Protein AF-A0ABD5ZKB1-F1 (afdb_monomer_lite)

Radius of gyration: 16.46 Å; chains: 1; bounding box: 39×36×44 Å

Sequence (181 aa):
MYKHVALLVRKPELSHDEFVEYWQEKHTPIARRIEGVVRYQTVVPADPEAAEFDGVAELYFDDLDALHDALGSEESRDYDPAKGYAKKARKDVDNFLDIERRPRFIGEEIVEKDETGGDTTGLYKHSAFLVRKDGMSHDDFLDHWANTHVPLAREIPGVVRYARVVPTDPDHSEFDGIAEL

Foldseek 3Di:
DKKKKKFFAWDPPDDLVRLCCCCVVPQQVLLCFQFQFPDWDKDADPDCVPDPGRIMIMTDGPDDVSCCQLQNALVCNLDCRPDGSSNVNSVSCVVIGDPVPMDMAMFDKDWLAAQPPPDCPPPDKDKDFAADDPPDDLVNVVCCCVPPVSVVVNPPPPPRTWMKTAGPDCVSHPGRIMIMD

Organism: NCBI:txid1748331

Secondary structure (DSSP, 8-state):
-EEEEEEE-B-TTS-HHHHHHHIIIIIHHHHTTSTT--EEEEE--SSTTT-SSSEEEEEEESSHHHHHHHH--TT-TT----SHHHHHHHHHHTTTB-TTS--EEEEEEEEEEESSTT--TT----EEEE-PPTT--HHHHHHHIIIIIHHHHHTSTT--EEEEEEESSTTT-SSSEEEE-

InterPro domains:
  IPR009799 EthD domain [PF07110] (11-98)
  IPR009799 EthD domain [PF07110] (133-180)
  IPR009799 EthD domain [TIGR02118] (3-78)
  IPR011008 Dimeric alpha-beta barrel [SSF54909] (1-110)
  IPR011008 Dimeric alpha-beta barrel [SSF54909] (123-181)

Structure (mmCIF, N/CA/C/O backbone):
data_AF-A0ABD5ZKB1-F1
#
_entry.id   AF-A0ABD5ZKB1-F1
#
loop_
_atom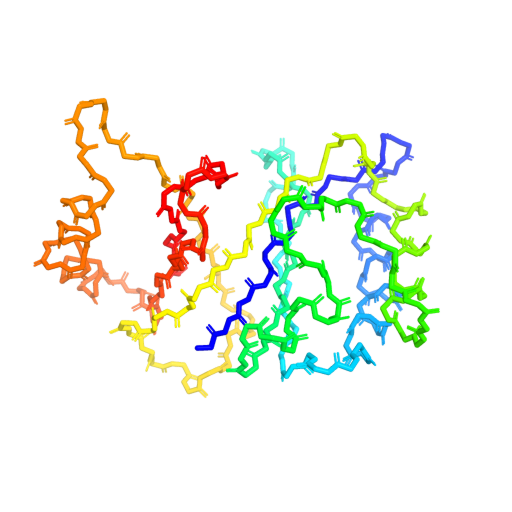_site.group_PDB
_atom_site.id
_atom_site.type_symbol
_atom_site.label_atom_id
_atom_site.label_alt_id
_atom_site.label_comp_id
_atom_site.label_asym_id
_atom_site.label_entity_id
_atom_site.label_seq_id
_atom_site.pdbx_PDB_ins_code
_atom_site.Cartn_x
_atom_site.Cartn_y
_atom_site.Cartn_z
_atom_site.occupancy
_atom_site.B_iso_or_equiv
_atom_site.auth_seq_id
_atom_site.auth_comp_id
_atom_site.auth_asym_id
_atom_site.auth_atom_id
_atom_site.pdbx_PDB_model_num
ATOM 1 N N . MET A 1 1 ? -9.037 -9.973 2.402 1.00 92.69 1 MET A N 1
ATOM 2 C CA . MET A 1 1 ? -8.190 -9.910 1.185 1.00 92.69 1 MET A CA 1
ATOM 3 C C . MET A 1 1 ? -6.793 -9.584 1.658 1.00 92.69 1 MET A C 1
ATOM 5 O O . MET A 1 1 ? -6.671 -8.788 2.581 1.00 92.69 1 MET A O 1
ATOM 9 N N . TYR A 1 2 ? -5.765 -10.189 1.084 1.00 97.25 2 TYR A N 1
ATOM 10 C CA . TYR A 1 2 ? -4.387 -9.936 1.495 1.00 97.25 2 TYR A CA 1
ATOM 11 C C . TYR A 1 2 ? -3.763 -8.904 0.579 1.00 97.25 2 TYR A C 1
ATOM 13 O O . TYR A 1 2 ? -4.127 -8.809 -0.596 1.00 97.25 2 TYR A O 1
ATOM 21 N N . LYS A 1 3 ? -2.828 -8.117 1.098 1.00 96.12 3 LYS A N 1
ATOM 22 C CA . LYS A 1 3 ? -2.091 -7.184 0.264 1.00 96.12 3 LYS A CA 1
ATOM 23 C C . LYS A 1 3 ? -0.635 -7.070 0.646 1.00 96.12 3 LYS A C 1
ATOM 25 O O . LYS A 1 3 ? -0.274 -7.199 1.809 1.00 96.12 3 LYS A O 1
ATOM 30 N N . HIS A 1 4 ? 0.163 -6.777 -0.368 1.00 95.25 4 HIS A N 1
ATOM 31 C CA . HIS A 1 4 ? 1.542 -6.348 -0.254 1.00 95.25 4 HIS A CA 1
ATOM 32 C C . HIS A 1 4 ? 1.591 -4.832 -0.464 1.00 95.25 4 HIS A C 1
ATOM 34 O O . HIS A 1 4 ? 1.309 -4.343 -1.561 1.00 95.25 4 HIS A O 1
ATOM 40 N N . VAL A 1 5 ? 1.974 -4.097 0.573 1.00 96.56 5 VAL A N 1
ATOM 41 C CA . VAL A 1 5 ? 2.221 -2.654 0.560 1.00 96.56 5 VAL A CA 1
ATOM 42 C C . VAL A 1 5 ? 3.718 -2.433 0.370 1.00 96.56 5 VAL A C 1
ATOM 44 O O . VAL A 1 5 ? 4.511 -2.841 1.210 1.00 96.56 5 VAL A O 1
ATOM 47 N N . ALA A 1 6 ? 4.123 -1.821 -0.738 1.00 94.69 6 ALA A N 1
ATOM 48 C CA . ALA A 1 6 ? 5.505 -1.437 -1.007 1.00 94.69 6 ALA A CA 1
ATOM 49 C C . ALA A 1 6 ? 5.668 0.073 -0.814 1.00 94.69 6 ALA A C 1
ATOM 51 O O . ALA A 1 6 ? 4.983 0.852 -1.485 1.00 94.69 6 ALA A O 1
ATOM 52 N N . LEU A 1 7 ? 6.586 0.476 0.066 1.00 95.06 7 LEU A N 1
ATOM 53 C CA . LEU A 1 7 ? 6.960 1.876 0.264 1.00 95.06 7 LEU A CA 1
ATOM 54 C C . LEU A 1 7 ? 8.145 2.175 -0.646 1.00 95.06 7 LEU A C 1
ATOM 56 O O . LEU A 1 7 ? 9.225 1.600 -0.509 1.00 95.06 7 LEU A O 1
ATOM 60 N N . LEU A 1 8 ? 7.901 3.004 -1.653 1.00 96.56 8 LEU A N 1
ATOM 61 C CA . LEU A 1 8 ? 8.829 3.203 -2.753 1.00 96.56 8 LEU A CA 1
ATOM 62 C C . LEU A 1 8 ? 9.771 4.352 -2.424 1.00 96.56 8 LEU A C 1
ATOM 64 O O . LEU A 1 8 ? 9.321 5.460 -2.147 1.00 96.56 8 LEU A O 1
ATOM 68 N N . VAL A 1 9 ? 11.070 4.089 -2.510 1.00 96.88 9 VAL A N 1
ATOM 69 C CA . VAL A 1 9 ? 12.106 5.122 -2.514 1.00 96.88 9 VAL A CA 1
ATOM 70 C C . VAL A 1 9 ? 12.747 5.120 -3.891 1.00 96.88 9 VAL A C 1
ATOM 72 O O . VAL A 1 9 ? 13.206 4.080 -4.374 1.00 96.88 9 VAL A O 1
ATOM 75 N N . ARG A 1 10 ? 12.742 6.275 -4.549 1.00 97.00 10 ARG A N 1
ATOM 76 C CA . ARG A 1 10 ? 13.347 6.468 -5.862 1.00 97.00 10 ARG A CA 1
ATOM 77 C C . ARG A 1 10 ? 14.862 6.397 -5.753 1.00 97.00 10 ARG A C 1
ATOM 79 O O . ARG A 1 10 ? 15.460 6.739 -4.733 1.00 97.00 10 ARG A O 1
ATOM 86 N N . LYS A 1 11 ? 15.501 5.996 -6.843 1.00 96.56 11 LYS A N 1
ATOM 87 C CA . LYS A 1 11 ? 16.953 6.109 -6.965 1.00 96.56 11 LYS A CA 1
ATOM 88 C C . LYS A 1 11 ? 17.429 7.562 -6.823 1.00 96.56 11 LYS A C 1
ATOM 90 O O . LYS A 1 11 ? 16.760 8.458 -7.340 1.00 96.56 11 LYS A O 1
ATOM 95 N N . PRO A 1 12 ? 18.596 7.808 -6.198 1.00 95.12 12 PRO A N 1
ATOM 96 C CA . PRO A 1 12 ? 19.090 9.162 -5.942 1.00 95.12 12 PRO A CA 1
ATOM 97 C C . PRO A 1 12 ? 19.373 9.965 -7.219 1.00 95.12 12 PRO A C 1
ATOM 99 O O . PRO A 1 12 ? 19.360 11.192 -7.179 1.00 95.12 12 PRO A O 1
ATOM 102 N N . GLU A 1 13 ? 19.632 9.298 -8.347 1.00 96.31 13 GLU A N 1
ATOM 103 C CA . GLU A 1 13 ? 19.832 9.944 -9.647 1.00 96.31 13 GLU A CA 1
ATOM 104 C C . GLU A 1 13 ? 18.537 10.372 -10.358 1.00 96.31 13 GLU A C 1
ATOM 106 O O . GLU A 1 13 ? 18.628 11.080 -11.359 1.00 96.31 13 GLU A O 1
ATOM 111 N N . LEU A 1 14 ? 17.359 9.960 -9.876 1.00 97.50 14 LEU A N 1
ATOM 112 C CA . LEU A 1 14 ? 16.070 10.316 -10.471 1.00 97.50 14 LEU A CA 1
ATOM 113 C C . LEU A 1 14 ? 15.435 11.505 -9.745 1.00 97.50 14 LEU A C 1
ATOM 115 O O . LEU A 1 14 ? 15.359 11.548 -8.510 1.00 97.50 14 LEU A O 1
ATOM 119 N N . SER A 1 15 ? 14.894 12.448 -10.516 1.00 97.69 15 SER A N 1
ATOM 120 C CA . SER A 1 15 ? 13.893 13.374 -9.986 1.00 97.69 15 SER A CA 1
ATOM 121 C C . SER A 1 15 ? 12.605 12.626 -9.617 1.00 97.69 15 SER A C 1
ATOM 123 O O . SER A 1 15 ? 12.366 11.501 -10.068 1.00 97.69 15 SER A O 1
ATOM 125 N N . HIS A 1 16 ? 11.760 13.242 -8.783 1.00 98.06 16 HIS A N 1
ATOM 126 C CA . HIS A 1 16 ? 10.466 12.648 -8.426 1.00 98.06 16 HIS A CA 1
ATOM 127 C C . HIS A 1 16 ? 9.573 12.450 -9.657 1.00 98.06 16 HIS A C 1
ATOM 129 O O . HIS A 1 16 ? 9.020 11.368 -9.830 1.00 98.06 16 HIS A O 1
ATOM 135 N N . ASP A 1 17 ? 9.520 13.436 -10.556 1.00 98.06 17 ASP A N 1
ATOM 136 C CA . ASP A 1 17 ? 8.723 13.362 -11.786 1.00 98.06 17 ASP A CA 1
ATOM 137 C C . ASP A 1 17 ? 9.185 12.220 -12.707 1.00 98.06 17 ASP A C 1
ATOM 139 O O . ASP A 1 17 ? 8.359 11.429 -13.163 1.00 98.06 17 ASP A O 1
ATOM 143 N N . GLU A 1 18 ? 10.498 12.068 -12.928 1.00 98.50 18 GLU A N 1
ATOM 144 C CA . GLU A 1 18 ? 11.051 10.955 -13.721 1.00 98.50 18 GLU A CA 1
ATOM 145 C C . GLU A 1 18 ? 10.737 9.594 -13.086 1.00 98.50 18 GLU A C 1
ATOM 147 O O . GLU A 1 18 ? 10.416 8.629 -13.787 1.00 98.50 18 GLU A O 1
ATOM 152 N N . PHE A 1 19 ? 10.807 9.510 -11.754 1.00 98.44 19 PHE A N 1
ATOM 153 C CA . PHE A 1 19 ? 10.416 8.318 -11.010 1.00 98.44 19 PHE A CA 1
ATOM 154 C C . PHE A 1 19 ? 8.927 7.995 -11.205 1.00 98.44 19 PHE A C 1
ATOM 156 O O . PHE A 1 19 ? 8.596 6.852 -11.527 1.00 98.44 19 PHE A O 1
ATOM 163 N N . VAL A 1 20 ? 8.034 8.978 -11.042 1.00 98.50 20 VAL A N 1
ATOM 164 C CA . VAL A 1 20 ? 6.584 8.786 -11.191 1.00 98.50 20 VAL A CA 1
ATOM 165 C C . VAL A 1 20 ? 6.238 8.389 -12.622 1.00 98.50 20 VAL A C 1
ATOM 167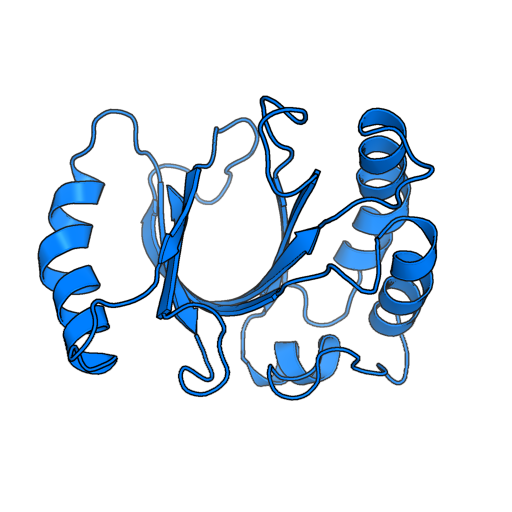 O O . VAL A 1 20 ? 5.476 7.441 -12.809 1.00 98.50 20 VAL A O 1
ATOM 170 N N . GLU A 1 21 ? 6.813 9.051 -13.627 1.00 98.56 21 GLU A N 1
ATOM 171 C CA . GLU A 1 21 ? 6.607 8.711 -15.038 1.00 98.56 21 GLU A CA 1
ATOM 172 C C . GLU A 1 21 ? 7.034 7.263 -15.309 1.00 98.56 21 GLU A C 1
ATOM 174 O O . GLU A 1 21 ? 6.250 6.462 -15.826 1.00 98.56 21 GLU A O 1
ATOM 179 N N . TYR A 1 22 ? 8.244 6.878 -14.889 1.00 98.69 22 TYR A N 1
ATOM 180 C CA . TYR A 1 22 ? 8.728 5.512 -15.074 1.00 98.69 22 TYR A CA 1
ATOM 181 C C . TYR A 1 22 ? 7.832 4.491 -14.364 1.00 98.69 22 TYR A C 1
ATOM 183 O O . TYR A 1 2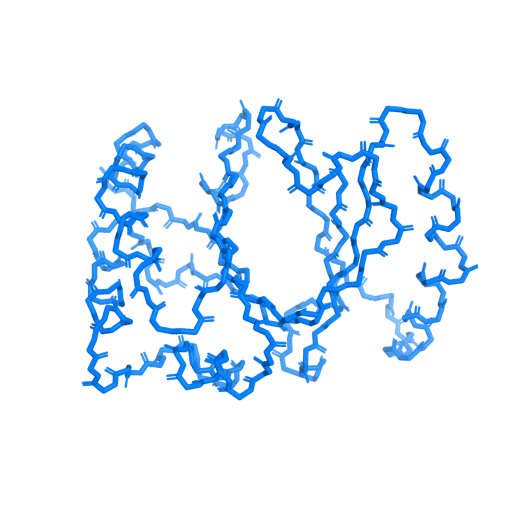2 ? 7.411 3.491 -14.958 1.00 98.69 22 TYR A O 1
ATOM 191 N N . TRP A 1 23 ? 7.513 4.741 -13.094 1.00 98.44 23 TRP A N 1
ATOM 192 C CA . TRP A 1 23 ? 6.695 3.847 -12.287 1.00 98.44 23 TRP A CA 1
ATOM 193 C C . TRP A 1 23 ? 5.301 3.668 -12.895 1.00 98.44 23 TRP A C 1
ATOM 195 O O . TRP A 1 23 ? 4.853 2.536 -13.090 1.00 98.44 23 TRP A O 1
ATOM 205 N N . GLN A 1 24 ? 4.626 4.756 -13.259 1.00 98.06 24 GLN A N 1
ATOM 206 C CA . GLN A 1 24 ? 3.249 4.711 -13.746 1.00 98.06 24 GLN A CA 1
ATOM 207 C C . GLN A 1 24 ? 3.147 4.211 -15.191 1.00 98.06 24 GLN A C 1
ATOM 209 O O . GLN A 1 24 ? 2.256 3.415 -15.501 1.00 98.06 24 GLN A O 1
ATOM 214 N N . GLU A 1 25 ? 4.064 4.606 -16.075 1.00 98.19 25 GLU A N 1
ATOM 215 C CA . GLU A 1 25 ? 3.977 4.259 -17.496 1.00 98.19 25 GLU A CA 1
ATOM 216 C C . GLU A 1 25 ? 4.678 2.947 -17.867 1.00 98.19 25 GLU A C 1
ATOM 218 O O . GLU A 1 25 ? 4.288 2.297 -18.845 1.00 98.19 25 GLU A O 1
ATOM 223 N N . LYS A 1 26 ? 5.717 2.535 -17.127 1.00 98.00 26 LYS A N 1
ATOM 224 C CA . LYS A 1 26 ? 6.497 1.319 -17.430 1.00 98.00 26 LYS A CA 1
ATOM 225 C C . LYS A 1 26 ? 6.219 0.197 -16.444 1.00 98.00 26 LYS A C 1
ATOM 227 O O . LYS A 1 26 ? 5.859 -0.902 -16.873 1.00 98.00 26 LYS A O 1
ATOM 232 N N . HIS A 1 27 ? 6.353 0.470 -15.148 1.00 97.94 27 HIS A N 1
ATOM 233 C CA . HIS A 1 27 ? 6.310 -0.572 -14.125 1.00 97.94 27 HIS A CA 1
ATOM 234 C C . HIS A 1 27 ? 4.881 -1.030 -13.799 1.00 97.94 27 HIS A C 1
ATOM 236 O O . HIS A 1 27 ? 4.586 -2.226 -13.818 1.00 97.94 27 HIS A O 1
ATOM 242 N N . THR A 1 28 ? 3.956 -0.097 -13.571 1.00 97.56 28 THR A N 1
ATOM 243 C CA . THR A 1 28 ? 2.553 -0.382 -13.230 1.00 97.56 28 THR A CA 1
ATOM 244 C C . THR A 1 28 ? 1.862 -1.323 -14.237 1.00 97.56 28 THR A C 1
ATOM 246 O O . THR A 1 28 ? 1.208 -2.277 -13.804 1.00 97.56 28 THR A O 1
ATOM 249 N N . PRO A 1 29 ? 2.025 -1.176 -15.572 1.00 97.88 29 PRO A N 1
ATOM 250 C CA . PRO A 1 29 ? 1.497 -2.143 -16.541 1.00 97.88 29 PRO A CA 1
ATOM 251 C C . PRO A 1 29 ? 2.062 -3.565 -16.414 1.00 97.88 29 PRO A C 1
ATOM 253 O O . PRO A 1 29 ? 1.395 -4.521 -16.816 1.00 97.88 29 PRO A O 1
ATOM 256 N N . ILE A 1 30 ? 3.286 -3.719 -15.899 1.00 97.25 30 ILE A N 1
ATOM 257 C CA . ILE A 1 30 ? 3.908 -5.021 -15.617 1.00 97.25 30 ILE A CA 1
ATOM 258 C C . ILE A 1 30 ? 3.304 -5.597 -14.333 1.00 97.25 30 ILE A C 1
ATOM 260 O O . ILE A 1 30 ? 2.855 -6.742 -14.350 1.00 97.25 30 ILE A O 1
ATOM 264 N N . ALA A 1 31 ? 3.246 -4.800 -13.261 1.00 95.69 31 ALA A N 1
ATOM 265 C CA . ALA A 1 31 ? 2.734 -5.212 -11.954 1.00 95.69 31 ALA A CA 1
ATOM 266 C C . ALA A 1 31 ? 1.267 -5.674 -12.014 1.00 95.69 31 ALA A C 1
ATOM 268 O O . ALA A 1 31 ? 0.924 -6.726 -11.485 1.00 95.69 31 ALA A O 1
ATOM 269 N N . ARG A 1 32 ? 0.417 -4.967 -12.771 1.00 96.12 32 ARG A N 1
ATOM 270 C CA . ARG A 1 32 ? -0.995 -5.337 -13.010 1.00 96.12 32 ARG A CA 1
ATOM 271 C C . ARG A 1 32 ? -1.203 -6.691 -13.699 1.00 96.12 32 ARG A C 1
ATOM 273 O O . ARG A 1 32 ? -2.331 -7.162 -13.769 1.00 96.12 32 ARG A O 1
ATOM 280 N N . ARG A 1 33 ? -0.155 -7.276 -14.284 1.00 96.69 33 ARG A N 1
ATOM 281 C CA . ARG A 1 33 ? -0.211 -8.566 -14.990 1.00 96.69 33 ARG A CA 1
ATOM 282 C C . ARG A 1 33 ? 0.425 -9.704 -14.195 1.00 96.69 33 ARG A C 1
ATOM 284 O O . ARG A 1 33 ? 0.545 -10.808 -14.728 1.00 96.69 33 ARG A O 1
ATOM 291 N N . ILE A 1 34 ? 0.885 -9.435 -12.974 1.00 95.88 34 ILE A N 1
ATOM 292 C CA . ILE A 1 34 ? 1.356 -10.472 -12.061 1.00 95.88 34 ILE A CA 1
ATOM 293 C C . ILE A 1 34 ? 0.184 -11.412 -11.765 1.00 95.88 34 ILE A C 1
ATOM 295 O O . ILE A 1 34 ? -0.923 -10.971 -11.470 1.00 95.88 34 ILE A O 1
ATOM 299 N N . GLU A 1 35 ? 0.426 -12.711 -11.908 1.00 94.69 35 GLU A N 1
ATOM 300 C CA . GLU A 1 35 ? -0.559 -13.745 -11.596 1.00 94.69 35 GLU A CA 1
ATOM 301 C C . GLU A 1 35 ? -0.920 -13.685 -10.105 1.00 94.69 35 GLU A C 1
ATOM 303 O O . GLU A 1 35 ? -0.046 -13.459 -9.272 1.00 94.69 35 GLU A O 1
ATOM 308 N N . GLY A 1 36 ? -2.207 -13.817 -9.781 1.00 94.31 36 GLY A N 1
ATOM 309 C CA . GLY A 1 36 ? -2.724 -13.662 -8.416 1.00 94.31 36 GLY A CA 1
ATOM 310 C C . GLY A 1 36 ? -3.085 -12.226 -8.016 1.00 94.31 36 GLY A C 1
ATOM 311 O O . GLY A 1 36 ? -3.899 -12.050 -7.114 1.00 94.31 36 GLY A O 1
ATOM 312 N N . VAL A 1 37 ? -2.569 -11.195 -8.701 1.00 96.75 37 VAL A N 1
ATOM 313 C CA . VAL A 1 37 ? -2.944 -9.801 -8.405 1.00 96.75 37 VAL A CA 1
ATOM 314 C C . VAL A 1 37 ? -4.369 -9.525 -8.884 1.00 96.75 37 VAL A C 1
ATOM 316 O O . VAL A 1 37 ? -4.637 -9.518 -10.087 1.00 96.75 37 VAL A O 1
ATOM 319 N N . VAL A 1 38 ? -5.272 -9.229 -7.947 1.00 96.44 38 VAL A N 1
ATOM 320 C CA . VAL A 1 38 ? -6.687 -8.913 -8.227 1.00 96.44 38 VAL A CA 1
ATOM 321 C C . VAL A 1 38 ? -6.984 -7.414 -8.224 1.00 96.44 38 VAL A C 1
ATOM 323 O O . VAL A 1 38 ? -7.945 -6.962 -8.847 1.00 96.44 38 VAL A O 1
ATOM 326 N N . ARG A 1 39 ? -6.134 -6.614 -7.574 1.00 95.69 39 ARG A N 1
ATOM 327 C CA . ARG A 1 39 ? -6.180 -5.145 -7.596 1.00 95.69 39 ARG A CA 1
ATOM 328 C C . ARG A 1 39 ? -4.769 -4.584 -7.434 1.00 95.69 39 ARG A C 1
ATOM 330 O O . ARG A 1 39 ? -3.955 -5.127 -6.694 1.00 95.69 39 ARG A O 1
ATOM 337 N N . TYR A 1 40 ? -4.491 -3.488 -8.136 1.00 96.25 40 TYR A N 1
ATOM 338 C CA . TYR A 1 40 ? -3.242 -2.736 -8.027 1.00 96.25 40 TYR A CA 1
ATOM 339 C C . TYR A 1 40 ? -3.563 -1.260 -7.818 1.00 96.25 40 TYR A C 1
ATOM 341 O O . TYR A 1 40 ? -4.167 -0.630 -8.692 1.00 96.25 40 TYR A O 1
ATOM 349 N N . GLN A 1 41 ? -3.166 -0.724 -6.670 1.00 95.69 41 GLN A N 1
ATOM 350 C CA . GLN A 1 41 ? -3.399 0.659 -6.276 1.00 95.69 41 GLN A CA 1
ATOM 351 C C . GLN A 1 41 ? -2.069 1.369 -6.042 1.00 95.69 41 GLN A C 1
ATOM 353 O O . GLN A 1 41 ? -1.109 0.772 -5.564 1.00 95.69 41 GLN A O 1
ATOM 358 N N . THR A 1 42 ? -2.012 2.652 -6.386 1.00 96.88 42 THR A N 1
ATOM 359 C CA . THR A 1 42 ? -0.826 3.482 -6.177 1.00 96.88 42 THR A CA 1
ATOM 360 C C . THR A 1 42 ? -1.203 4.799 -5.531 1.00 96.88 42 THR A C 1
ATOM 362 O O . THR A 1 42 ? -2.226 5.379 -5.894 1.00 96.88 42 THR A O 1
ATOM 365 N N . VAL A 1 43 ? -0.348 5.300 -4.647 1.00 96.75 43 VAL A N 1
ATOM 366 C CA . VAL A 1 43 ? -0.437 6.650 -4.088 1.00 96.75 43 VAL A CA 1
ATOM 367 C C . VAL A 1 43 ? 0.861 7.386 -4.378 1.00 96.75 43 VAL A C 1
ATOM 369 O O . VAL A 1 43 ? 1.943 6.850 -4.148 1.00 96.75 43 VAL A O 1
ATOM 372 N N . VAL A 1 44 ? 0.737 8.609 -4.887 1.00 96.81 44 VAL A N 1
ATOM 373 C CA . VAL A 1 44 ? 1.844 9.553 -5.067 1.00 96.81 44 VAL A CA 1
ATOM 374 C C . VAL A 1 44 ? 1.681 10.641 -4.000 1.00 96.81 44 VAL A C 1
ATOM 376 O O . VAL A 1 44 ? 0.554 11.114 -3.813 1.00 96.81 44 VAL A O 1
ATOM 379 N N . PRO A 1 45 ? 2.743 11.021 -3.269 1.00 96.06 45 PRO A N 1
ATOM 380 C CA . PRO A 1 45 ? 2.652 12.051 -2.242 1.00 96.06 45 PRO A CA 1
ATOM 381 C C . PRO A 1 45 ? 2.210 13.393 -2.836 1.00 96.06 45 PRO A C 1
ATOM 383 O O . PRO A 1 45 ? 2.644 13.781 -3.917 1.00 96.06 45 PRO A O 1
ATOM 386 N N . ALA A 1 46 ? 1.354 14.113 -2.107 1.00 93.12 46 ALA A N 1
ATOM 387 C CA . ALA A 1 46 ? 0.900 15.445 -2.513 1.00 93.12 46 ALA A CA 1
ATOM 388 C C . ALA A 1 46 ? 2.016 16.502 -2.417 1.00 93.12 46 ALA A C 1
ATOM 390 O O . ALA A 1 46 ? 1.996 17.485 -3.153 1.00 93.12 46 ALA A O 1
ATOM 391 N N . ASP A 1 47 ? 2.974 16.281 -1.514 1.00 94.94 47 ASP A N 1
ATOM 392 C CA . ASP A 1 47 ? 4.204 17.055 -1.364 1.00 94.94 47 ASP A CA 1
ATOM 393 C C . ASP A 1 47 ? 5.395 16.080 -1.303 1.00 94.94 47 ASP A C 1
ATOM 395 O O . ASP A 1 47 ? 5.692 15.540 -0.233 1.00 94.94 47 ASP A O 1
ATOM 399 N N . PRO A 1 48 ? 6.038 15.790 -2.448 1.00 94.62 48 PRO A N 1
ATOM 400 C CA . PRO A 1 48 ? 7.153 14.849 -2.517 1.00 94.62 48 PRO A CA 1
ATOM 401 C C . PRO A 1 48 ? 8.380 15.256 -1.699 1.00 94.62 48 PRO A C 1
ATOM 403 O O . PRO A 1 48 ? 9.125 14.388 -1.259 1.00 94.62 48 PRO A O 1
ATOM 406 N N . GLU A 1 49 ? 8.599 16.554 -1.478 1.00 91.94 49 GLU A N 1
ATOM 407 C CA . GLU A 1 49 ? 9.778 17.053 -0.756 1.00 91.94 49 GLU A CA 1
ATOM 408 C C . GLU A 1 49 ? 9.624 16.914 0.766 1.00 91.94 49 GLU A C 1
ATOM 410 O O . GLU A 1 49 ? 10.612 16.862 1.498 1.00 91.94 49 GLU A O 1
ATOM 415 N N . ALA A 1 50 ? 8.380 16.840 1.248 1.00 93.12 50 ALA A N 1
ATOM 416 C CA . ALA A 1 50 ? 8.057 16.599 2.651 1.00 93.12 50 ALA A CA 1
ATOM 417 C C . ALA A 1 50 ? 7.756 15.122 2.964 1.00 93.12 50 ALA A C 1
ATOM 419 O O . ALA A 1 50 ? 7.583 14.768 4.133 1.00 93.12 50 ALA A O 1
ATOM 420 N N . ALA A 1 51 ? 7.655 14.267 1.944 1.00 92.31 51 ALA A N 1
ATOM 421 C CA . ALA A 1 51 ? 7.326 12.858 2.099 1.00 92.31 51 ALA A CA 1
ATOM 422 C C . ALA A 1 51 ? 8.575 12.003 2.353 1.00 92.31 51 ALA A C 1
ATOM 424 O O . ALA A 1 51 ? 9.629 12.203 1.757 1.00 92.31 51 ALA A O 1
ATOM 425 N N . GLU A 1 52 ? 8.442 11.001 3.224 1.00 90.06 52 GLU A N 1
ATOM 426 C CA . GLU A 1 52 ? 9.509 10.021 3.474 1.00 90.06 52 GLU A CA 1
ATOM 427 C C . GLU A 1 52 ? 9.679 9.028 2.314 1.00 90.06 52 GLU A C 1
ATOM 429 O O . GLU A 1 52 ? 10.783 8.541 2.061 1.00 90.06 52 GLU A O 1
ATOM 434 N N . PHE A 1 53 ? 8.584 8.755 1.602 1.00 95.38 53 PHE A N 1
ATOM 435 C CA . PHE A 1 53 ? 8.521 7.828 0.479 1.00 95.38 53 PHE A CA 1
ATOM 436 C C . PHE A 1 53 ? 8.011 8.537 -0.771 1.00 95.38 53 PHE A C 1
ATOM 438 O O . PHE A 1 53 ? 7.110 9.375 -0.715 1.00 95.38 53 PHE A O 1
ATOM 445 N N . ASP A 1 54 ? 8.542 8.132 -1.915 1.00 97.38 54 ASP A N 1
ATOM 446 C CA . ASP A 1 54 ? 8.217 8.680 -3.229 1.00 97.38 54 ASP A CA 1
ATOM 447 C C . ASP A 1 54 ? 6.880 8.178 -3.775 1.00 97.38 54 ASP A C 1
ATOM 449 O O . ASP A 1 54 ? 6.296 8.788 -4.675 1.00 97.38 54 ASP A O 1
ATOM 453 N N . GLY A 1 55 ? 6.381 7.076 -3.217 1.00 97.06 55 GLY A N 1
ATOM 454 C CA . GLY A 1 55 ? 5.070 6.523 -3.508 1.00 97.06 55 GLY A CA 1
ATOM 455 C C . GLY A 1 55 ? 4.766 5.273 -2.692 1.00 97.06 55 GLY A C 1
ATOM 456 O O . GLY A 1 55 ? 5.639 4.695 -2.046 1.00 97.06 55 GLY A O 1
ATOM 457 N N . VAL A 1 56 ? 3.512 4.836 -2.750 1.00 97.06 56 VAL A N 1
ATOM 458 C CA . VAL A 1 56 ? 3.052 3.572 -2.162 1.00 97.06 56 VAL A CA 1
ATOM 459 C C . VAL A 1 56 ? 2.414 2.733 -3.259 1.00 97.06 56 VAL A C 1
ATOM 461 O O . VAL A 1 56 ? 1.518 3.220 -3.950 1.00 97.06 56 VAL A O 1
ATOM 464 N N . ALA A 1 57 ? 2.860 1.488 -3.430 1.00 97.44 57 ALA A N 1
ATOM 465 C CA . ALA A 1 57 ? 2.213 0.512 -4.306 1.00 97.44 57 ALA A CA 1
ATOM 466 C C . ALA A 1 57 ? 1.539 -0.578 -3.473 1.00 97.44 57 ALA A C 1
ATOM 468 O O . ALA A 1 57 ? 2.169 -1.179 -2.609 1.00 97.44 57 ALA A O 1
ATOM 469 N N . GLU A 1 58 ? 0.279 -0.871 -3.763 1.00 97.44 58 GLU A N 1
ATOM 470 C CA . GLU A 1 58 ? -0.504 -1.887 -3.064 1.00 97.44 58 GLU A CA 1
ATOM 471 C C . GLU A 1 58 ? -0.999 -2.925 -4.060 1.00 97.44 58 GLU A C 1
ATOM 473 O O . GLU A 1 58 ? -1.754 -2.616 -4.988 1.00 97.44 58 GLU A O 1
ATOM 478 N N . LEU A 1 59 ? -0.549 -4.162 -3.866 1.00 97.44 59 LEU A N 1
ATOM 479 C CA . LEU A 1 59 ? -0.944 -5.318 -4.660 1.00 97.44 59 LEU A CA 1
ATOM 480 C C . LEU A 1 59 ? -1.846 -6.196 -3.809 1.00 97.44 59 LEU A C 1
ATOM 482 O O . LEU A 1 59 ? -1.451 -6.594 -2.719 1.00 97.44 59 LEU A O 1
ATOM 486 N N . TYR A 1 60 ? -3.032 -6.495 -4.314 1.00 97.56 60 TYR A N 1
ATOM 487 C CA . TYR A 1 60 ? -4.055 -7.248 -3.602 1.00 97.56 60 TYR A CA 1
ATOM 488 C C . TYR A 1 60 ? -4.189 -8.663 -4.154 1.00 97.56 60 TYR A C 1
ATOM 490 O O . TYR A 1 60 ? -4.107 -8.857 -5.369 1.00 97.56 60 TYR A O 1
ATOM 498 N N . PHE A 1 61 ? -4.474 -9.609 -3.265 1.00 97.69 61 PHE A N 1
ATOM 499 C CA . PHE A 1 61 ? -4.581 -11.042 -3.521 1.00 97.69 61 PHE A CA 1
ATOM 500 C C . PHE A 1 61 ? -5.778 -11.619 -2.757 1.00 97.69 61 PHE A C 1
ATOM 502 O O . PHE A 1 61 ? -6.054 -11.209 -1.624 1.00 97.69 61 PHE A O 1
ATOM 509 N N . ASP A 1 62 ? -6.492 -12.566 -3.366 1.00 96.25 62 ASP A N 1
ATOM 510 C CA . ASP A 1 62 ? -7.679 -13.178 -2.752 1.00 96.25 62 ASP A CA 1
ATOM 511 C C . ASP A 1 62 ? -7.334 -13.973 -1.482 1.00 96.25 62 ASP A C 1
ATOM 513 O O . ASP A 1 62 ? -8.068 -13.903 -0.493 1.00 96.25 62 ASP A O 1
ATOM 517 N N . ASP A 1 63 ? -6.187 -14.652 -1.478 1.00 95.12 63 ASP A N 1
ATOM 518 C CA . ASP A 1 63 ? -5.669 -15.433 -0.357 1.00 95.12 63 ASP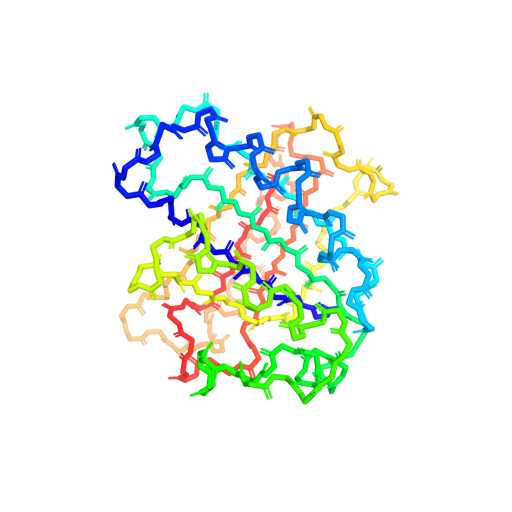 A CA 1
ATOM 519 C C . ASP A 1 63 ? -4.149 -15.243 -0.176 1.00 95.12 63 ASP A C 1
ATOM 521 O O . ASP A 1 63 ? -3.462 -14.654 -1.017 1.00 95.12 63 ASP A O 1
ATOM 525 N N . LEU A 1 64 ? -3.641 -15.687 0.976 1.00 94.62 64 LEU A N 1
ATOM 526 C CA . LEU A 1 64 ? -2.245 -15.504 1.373 1.00 94.62 64 LEU A CA 1
ATOM 527 C C . LEU A 1 64 ? -1.280 -16.390 0.572 1.00 94.62 64 LEU A C 1
ATOM 529 O O . LEU A 1 64 ? -0.157 -15.968 0.301 1.00 94.62 64 LEU A O 1
ATOM 533 N N . ASP A 1 65 ? -1.715 -17.582 0.157 1.00 93.75 65 ASP A N 1
ATOM 534 C CA . ASP A 1 65 ? -0.885 -18.498 -0.630 1.00 93.75 65 ASP A CA 1
ATOM 535 C C . ASP A 1 65 ? -0.606 -17.898 -2.014 1.00 93.75 65 ASP A C 1
ATOM 537 O O . ASP A 1 65 ? 0.544 -17.853 -2.447 1.00 93.75 65 ASP A O 1
ATOM 541 N N . ALA A 1 66 ? -1.622 -17.318 -2.663 1.00 93.44 66 ALA A N 1
ATOM 542 C CA . ALA A 1 66 ? -1.471 -16.596 -3.925 1.00 93.44 66 ALA A CA 1
ATOM 543 C C . ALA A 1 66 ? -0.501 -15.407 -3.810 1.00 93.44 66 ALA A C 1
ATOM 545 O O . ALA A 1 66 ? 0.280 -15.150 -4.731 1.00 93.44 66 ALA A O 1
ATOM 546 N N . LEU A 1 67 ? -0.529 -14.687 -2.682 1.00 94.31 67 LEU A N 1
ATOM 547 C CA . LEU A 1 67 ? 0.420 -13.608 -2.407 1.00 94.31 67 LEU A CA 1
ATOM 548 C C . LEU A 1 67 ? 1.843 -14.154 -2.277 1.00 94.31 67 LEU A C 1
ATOM 550 O O . LEU A 1 67 ? 2.748 -13.632 -2.928 1.00 94.31 67 LEU A O 1
ATOM 554 N N . HIS A 1 68 ? 2.052 -15.203 -1.479 1.00 91.75 68 HIS A N 1
ATOM 555 C CA . HIS A 1 68 ? 3.372 -15.801 -1.276 1.00 91.75 68 HIS A CA 1
ATOM 556 C C . HIS A 1 68 ? 3.946 -16.416 -2.557 1.00 91.75 68 HIS A C 1
ATOM 558 O O . HIS A 1 68 ? 5.128 -16.225 -2.850 1.00 91.75 68 HIS A O 1
ATOM 564 N N . ASP A 1 69 ? 3.118 -17.083 -3.358 1.00 89.75 69 ASP A N 1
ATOM 565 C CA . ASP A 1 69 ? 3.515 -17.637 -4.654 1.00 89.75 69 ASP A CA 1
ATOM 566 C C . ASP A 1 69 ? 3.964 -16.538 -5.630 1.00 89.75 69 ASP A C 1
ATOM 568 O O . ASP A 1 69 ? 4.902 -16.727 -6.415 1.00 89.75 69 ASP A O 1
ATOM 572 N N . ALA A 1 70 ? 3.314 -15.372 -5.577 1.00 90.62 70 ALA A N 1
ATOM 573 C CA . ALA A 1 70 ? 3.611 -14.250 -6.456 1.00 90.62 70 ALA A CA 1
ATOM 574 C C . ALA A 1 70 ? 4.786 -13.386 -5.972 1.00 90.62 70 ALA A C 1
ATOM 576 O O . ALA A 1 70 ? 5.621 -12.999 -6.796 1.00 90.62 70 ALA A O 1
ATOM 577 N N . LEU A 1 71 ? 4.825 -13.051 -4.676 1.00 89.88 71 LEU A N 1
ATOM 578 C CA . LEU A 1 71 ? 5.655 -11.991 -4.081 1.00 89.88 71 LEU A CA 1
ATOM 579 C C . LEU A 1 71 ? 6.492 -12.427 -2.858 1.00 89.88 71 LEU A C 1
ATOM 581 O O . LEU A 1 71 ? 7.156 -11.591 -2.241 1.00 89.88 71 LEU A O 1
ATOM 585 N N . GLY A 1 72 ? 6.476 -13.709 -2.491 1.00 87.25 72 GLY A N 1
ATOM 586 C CA . GLY A 1 72 ? 7.158 -14.227 -1.300 1.00 87.25 72 GLY A CA 1
ATOM 587 C C . GLY A 1 72 ? 6.493 -13.837 0.028 1.00 87.25 72 GLY A C 1
ATOM 588 O O . GLY A 1 72 ? 5.544 -13.058 0.061 1.00 87.25 72 GLY A O 1
ATOM 589 N N . SER A 1 73 ? 6.998 -14.394 1.131 1.00 84.94 73 SER A N 1
ATOM 590 C CA . SER A 1 73 ? 6.563 -14.109 2.510 1.00 84.94 73 SER A CA 1
ATOM 591 C C . SER A 1 73 ? 7.412 -13.023 3.163 1.00 84.94 73 SER A C 1
ATOM 593 O O . SER A 1 73 ? 8.509 -12.756 2.671 1.00 84.94 73 SER A O 1
ATOM 595 N N . GLU A 1 74 ? 6.951 -12.443 4.280 1.00 82.19 74 GLU A N 1
ATOM 596 C CA . GLU A 1 74 ? 7.660 -11.393 5.043 1.00 82.19 74 GLU A CA 1
ATOM 597 C C . GLU A 1 74 ? 9.129 -11.730 5.332 1.00 82.19 74 GLU A C 1
ATOM 599 O O . GLU A 1 74 ? 10.007 -10.902 5.089 1.00 82.19 74 GLU A O 1
ATOM 604 N N . GLU A 1 75 ? 9.413 -12.984 5.694 1.00 78.06 75 GLU A N 1
ATOM 605 C CA . GLU A 1 75 ? 10.760 -13.500 5.976 1.00 78.06 75 GLU A CA 1
ATOM 606 C C . GLU A 1 75 ? 11.763 -13.311 4.820 1.00 78.06 75 GLU A C 1
ATOM 608 O O . GLU A 1 75 ? 12.975 -13.241 5.038 1.00 78.06 75 GLU A O 1
ATOM 613 N N . SER A 1 76 ? 11.285 -13.241 3.572 1.00 74.88 76 SER A N 1
ATOM 614 C CA . SER A 1 76 ? 12.123 -13.139 2.377 1.00 74.88 76 SER A CA 1
ATOM 615 C C . SER A 1 76 ? 11.824 -11.868 1.587 1.00 74.88 76 SER A C 1
ATOM 617 O O . SER A 1 76 ? 10.998 -11.855 0.673 1.00 74.88 76 SER A O 1
ATOM 619 N N . ARG A 1 77 ? 12.537 -10.784 1.923 1.00 71.44 77 ARG A N 1
ATOM 620 C CA . ARG A 1 77 ? 12.422 -9.487 1.229 1.00 71.44 77 ARG A CA 1
ATOM 621 C C . ARG A 1 77 ? 12.724 -9.583 -0.268 1.00 71.44 77 ARG A C 1
ATOM 623 O O . ARG A 1 77 ? 12.015 -9.001 -1.085 1.00 71.44 77 ARG A O 1
ATOM 630 N N . ASP A 1 78 ? 13.764 -10.331 -0.621 1.00 72.19 78 ASP A N 1
ATOM 631 C CA . ASP A 1 78 ? 14.256 -10.455 -1.994 1.00 72.19 78 ASP A CA 1
ATOM 632 C C . ASP A 1 78 ? 13.828 -11.790 -2.604 1.00 72.19 78 ASP A C 1
ATOM 634 O O . ASP A 1 78 ? 14.659 -12.616 -2.985 1.00 72.19 78 ASP A O 1
ATOM 638 N N . TYR A 1 79 ? 12.515 -12.006 -2.685 1.00 76.00 79 TYR A N 1
ATOM 639 C CA . TYR A 1 79 ? 11.968 -13.189 -3.339 1.00 76.00 79 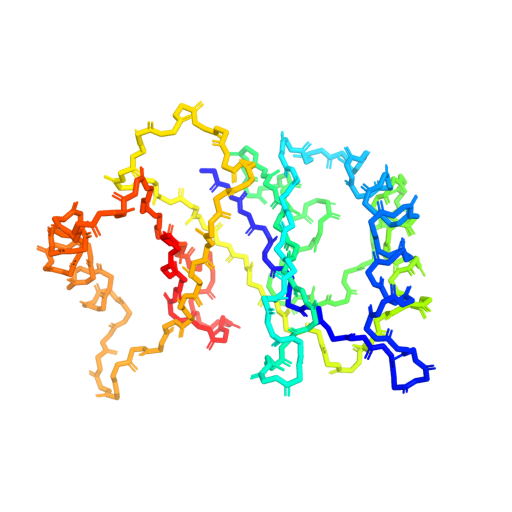TYR A CA 1
ATOM 640 C C . TYR A 1 79 ? 12.413 -13.251 -4.820 1.00 76.00 79 TYR A C 1
ATOM 642 O O . TYR A 1 79 ? 12.468 -12.237 -5.524 1.00 76.00 79 TYR A O 1
ATOM 650 N N . ASP A 1 80 ? 12.746 -14.453 -5.304 1.00 80.44 80 ASP A N 1
ATOM 651 C CA . ASP A 1 80 ? 13.120 -14.718 -6.703 1.00 80.44 80 ASP A CA 1
ATOM 652 C C . ASP A 1 80 ? 11.997 -15.508 -7.387 1.00 80.44 80 ASP A C 1
ATOM 654 O O . ASP A 1 80 ? 12.011 -16.745 -7.401 1.00 80.44 80 ASP A O 1
ATOM 658 N N . PRO A 1 81 ? 10.982 -14.825 -7.942 1.00 84.75 81 PRO A N 1
ATOM 659 C CA . PRO A 1 81 ? 9.867 -15.509 -8.569 1.00 84.75 81 PRO A CA 1
ATOM 660 C C . PRO A 1 81 ? 10.366 -16.266 -9.805 1.00 84.75 81 PRO A C 1
ATOM 662 O O . PRO A 1 81 ? 11.082 -15.747 -10.674 1.00 84.75 81 PRO A O 1
ATOM 665 N N . ALA A 1 82 ? 9.963 -17.530 -9.917 1.00 77.06 82 ALA A N 1
ATOM 666 C CA . ALA A 1 82 ? 10.534 -18.425 -10.912 1.00 77.06 82 ALA A CA 1
ATOM 667 C C . ALA A 1 82 ? 10.265 -17.959 -12.358 1.00 77.06 82 ALA A C 1
ATOM 669 O O . ALA A 1 82 ? 11.139 -18.112 -13.225 1.00 77.06 82 ALA A O 1
ATOM 670 N N . LYS A 1 83 ? 9.070 -17.411 -12.642 1.00 80.12 83 LYS A N 1
ATOM 671 C CA . LYS A 1 83 ? 8.569 -17.119 -14.002 1.00 80.12 83 LYS A CA 1
ATOM 672 C C . LYS A 1 83 ? 7.562 -15.953 -14.023 1.00 80.12 83 LYS A C 1
ATOM 674 O O . LYS A 1 83 ? 7.202 -15.395 -12.994 1.00 80.12 83 LYS A O 1
ATOM 679 N N . GLY A 1 84 ? 7.115 -15.588 -15.227 1.00 92.69 84 GLY A N 1
ATOM 680 C CA . GLY A 1 84 ? 5.973 -14.695 -15.437 1.00 92.69 84 GLY A CA 1
ATOM 681 C C . GLY A 1 84 ? 6.252 -13.208 -15.213 1.00 92.69 84 GLY A C 1
ATOM 682 O O . GLY A 1 84 ? 7.396 -12.743 -15.251 1.00 92.69 84 GLY A O 1
ATOM 683 N N . TYR A 1 85 ? 5.173 -12.450 -15.015 1.00 95.00 85 TYR A N 1
ATOM 684 C CA . TYR A 1 85 ? 5.243 -11.008 -14.790 1.00 95.00 85 TYR A CA 1
ATOM 685 C C . TYR A 1 85 ? 5.854 -10.651 -13.434 1.00 95.00 85 TYR A C 1
ATOM 687 O O . TYR A 1 85 ? 6.513 -9.622 -13.372 1.00 95.00 85 TYR A O 1
ATOM 695 N N . ALA A 1 86 ? 5.756 -11.511 -12.411 1.00 92.94 86 ALA A N 1
ATOM 696 C CA . ALA A 1 86 ? 6.436 -11.302 -11.127 1.00 92.94 86 ALA A CA 1
ATOM 697 C C . ALA A 1 86 ? 7.957 -11.194 -11.317 1.00 92.94 86 ALA A C 1
ATOM 699 O O . ALA A 1 86 ? 8.582 -10.223 -10.898 1.00 92.94 86 ALA A O 1
ATOM 700 N N . LYS A 1 87 ? 8.556 -12.117 -12.085 1.00 92.88 87 LYS A N 1
ATOM 701 C CA . LYS A 1 87 ? 9.989 -12.064 -12.429 1.00 92.88 87 LYS A CA 1
ATOM 702 C C . LYS A 1 87 ? 10.370 -10.840 -13.241 1.00 92.88 87 LYS A C 1
ATOM 704 O O . LYS A 1 87 ? 11.453 -10.285 -13.055 1.00 92.88 87 LYS A O 1
ATOM 709 N N . LYS A 1 88 ? 9.497 -10.424 -14.158 1.00 95.44 88 LYS A N 1
ATOM 710 C CA . LYS A 1 88 ? 9.715 -9.204 -14.934 1.00 95.44 88 LYS A CA 1
ATOM 711 C C . LYS A 1 88 ? 9.656 -7.966 -14.034 1.00 95.44 88 LYS A C 1
ATOM 713 O O . LYS A 1 88 ? 10.563 -7.151 -14.120 1.00 95.44 88 LYS A O 1
ATOM 718 N N . ALA A 1 89 ? 8.648 -7.863 -13.169 1.00 94.50 89 ALA A N 1
ATOM 719 C CA . ALA A 1 89 ? 8.473 -6.763 -12.228 1.00 94.50 89 ALA A CA 1
ATOM 720 C C . ALA A 1 89 ? 9.651 -6.676 -11.258 1.00 94.50 89 ALA A C 1
ATOM 722 O O . ALA A 1 89 ? 10.235 -5.607 -11.117 1.00 94.50 89 ALA A O 1
ATOM 723 N N . ARG A 1 90 ? 10.080 -7.803 -10.672 1.00 92.31 90 ARG A N 1
ATOM 724 C CA . ARG A 1 90 ? 11.235 -7.808 -9.772 1.00 92.31 90 ARG A CA 1
ATOM 725 C C . ARG A 1 90 ? 12.494 -7.303 -10.470 1.00 92.31 90 ARG A C 1
ATOM 727 O O . ARG A 1 90 ? 13.161 -6.454 -9.907 1.00 92.31 90 ARG A O 1
ATOM 734 N N . LYS A 1 91 ? 12.804 -7.747 -11.691 1.00 93.12 91 LYS A N 1
ATOM 735 C CA . LYS A 1 91 ? 13.964 -7.214 -12.435 1.00 93.12 91 LYS A CA 1
ATOM 736 C C . LYS A 1 91 ? 13.828 -5.730 -12.774 1.00 93.12 91 LYS A C 1
ATOM 738 O O . LYS A 1 91 ? 14.821 -5.019 -12.806 1.00 93.12 91 LYS A O 1
ATOM 743 N N . ASP A 1 92 ? 12.611 -5.284 -13.061 1.00 96.00 92 ASP A N 1
ATOM 744 C CA . ASP A 1 92 ? 12.333 -3.905 -13.453 1.00 96.00 92 ASP A CA 1
ATOM 745 C C . ASP A 1 92 ? 12.480 -2.911 -12.293 1.00 96.00 92 ASP A C 1
ATOM 747 O O . ASP A 1 92 ? 12.914 -1.785 -12.508 1.00 96.00 92 ASP A O 1
ATOM 751 N N . VAL A 1 93 ? 12.203 -3.344 -11.057 1.00 93.69 93 VAL A N 1
ATOM 752 C CA . VAL A 1 93 ? 12.418 -2.547 -9.834 1.00 93.69 93 VAL A CA 1
ATOM 753 C C . VAL A 1 93 ? 13.838 -1.972 -9.750 1.00 93.69 93 VAL A C 1
ATOM 755 O O . VAL A 1 93 ? 14.004 -0.820 -9.352 1.00 93.69 93 VAL A O 1
ATOM 758 N N . ASP A 1 94 ? 14.854 -2.719 -10.193 1.00 93.62 94 ASP A N 1
ATOM 759 C CA . ASP A 1 94 ? 16.257 -2.286 -10.134 1.00 93.62 94 ASP A CA 1
ATOM 760 C C . ASP A 1 94 ? 16.555 -1.084 -11.056 1.00 93.62 94 ASP A C 1
ATOM 762 O O . ASP A 1 94 ? 17.625 -0.478 -10.961 1.00 93.62 94 ASP A O 1
ATOM 766 N N . ASN A 1 95 ? 15.628 -0.714 -11.947 1.00 96.62 95 ASN A N 1
ATOM 767 C CA . ASN A 1 95 ? 15.778 0.437 -12.832 1.00 96.62 95 ASN A CA 1
ATOM 768 C C . ASN A 1 95 ? 15.430 1.767 -12.152 1.00 96.62 95 ASN A C 1
ATOM 770 O O . ASN A 1 95 ? 15.999 2.781 -12.548 1.00 96.62 95 ASN A O 1
ATOM 774 N N . PHE A 1 96 ? 14.542 1.779 -11.149 1.00 97.06 96 PHE A N 1
ATOM 775 C CA . PHE A 1 96 ? 13.954 3.027 -10.634 1.00 97.06 96 PHE A CA 1
ATOM 776 C C . PHE A 1 96 ? 13.848 3.133 -9.105 1.00 97.06 96 PHE A C 1
ATOM 778 O O . PHE A 1 96 ? 13.707 4.250 -8.605 1.00 97.06 96 PHE A O 1
ATOM 785 N N . LEU A 1 97 ? 13.964 2.027 -8.357 1.00 96.50 97 LEU A N 1
ATOM 786 C CA . LEU A 1 97 ? 13.970 2.058 -6.889 1.00 96.50 97 LEU A CA 1
ATOM 787 C C . LEU A 1 97 ? 15.374 1.965 -6.296 1.00 96.50 97 LEU A C 1
ATOM 789 O O . LEU A 1 97 ? 16.249 1.269 -6.823 1.00 96.50 97 LEU A O 1
ATOM 793 N N . ASP A 1 98 ? 15.550 2.618 -5.150 1.00 95.31 98 ASP A N 1
ATOM 794 C CA . ASP A 1 98 ? 16.630 2.328 -4.217 1.00 95.31 98 ASP A CA 1
ATOM 795 C C . ASP A 1 98 ? 16.353 0.974 -3.540 1.00 95.31 98 ASP A C 1
ATOM 797 O O . ASP A 1 98 ? 15.493 0.820 -2.672 1.00 95.31 98 ASP A O 1
ATOM 801 N N . ILE A 1 99 ? 17.082 -0.043 -3.988 1.00 89.50 99 ILE A N 1
ATOM 802 C CA . ILE A 1 99 ? 16.933 -1.426 -3.542 1.00 89.50 99 ILE A CA 1
ATOM 803 C C . ILE A 1 99 ? 17.391 -1.662 -2.098 1.00 89.50 99 ILE A C 1
ATOM 805 O O . ILE A 1 99 ? 17.018 -2.680 -1.515 1.00 89.50 99 ILE A O 1
ATOM 809 N N . GLU A 1 100 ? 18.169 -0.749 -1.514 1.00 90.00 100 GLU A N 1
ATOM 810 C CA . GLU A 1 100 ? 18.567 -0.826 -0.106 1.00 90.00 100 GLU A CA 1
ATOM 811 C C . GLU A 1 100 ? 17.497 -0.217 0.812 1.00 90.00 100 GLU A C 1
ATOM 813 O O . GLU A 1 100 ? 17.407 -0.581 1.985 1.00 90.00 100 GLU A O 1
ATOM 818 N N . ARG A 1 101 ? 16.636 0.657 0.271 1.00 89.00 101 ARG A N 1
ATOM 819 C CA . ARG A 1 101 ? 15.605 1.403 1.005 1.00 89.00 101 ARG A CA 1
ATOM 820 C C . ARG A 1 101 ? 14.205 1.120 0.461 1.00 89.00 101 ARG A C 1
ATOM 822 O O . ARG A 1 101 ? 13.524 2.005 -0.038 1.00 89.00 101 ARG A O 1
ATOM 829 N N . ARG A 1 102 ? 13.753 -0.127 0.596 1.00 80.75 102 ARG A N 1
ATOM 830 C CA . ARG A 1 102 ? 12.430 -0.579 0.122 1.00 80.75 102 ARG A CA 1
ATOM 831 C C . ARG A 1 102 ? 11.616 -1.301 1.204 1.00 80.75 102 ARG A C 1
ATOM 833 O O . ARG A 1 102 ? 11.484 -2.527 1.137 1.00 80.75 102 ARG A O 1
ATOM 840 N N . PRO A 1 103 ? 11.106 -0.582 2.218 1.00 86.88 103 PRO A N 1
ATOM 841 C CA . PRO A 1 103 ? 10.226 -1.182 3.212 1.00 86.88 103 PRO A CA 1
ATOM 842 C C . PRO A 1 103 ? 8.986 -1.778 2.548 1.00 86.88 103 PRO A C 1
ATOM 844 O O . PRO A 1 103 ? 8.496 -1.280 1.524 1.00 86.88 103 PRO A O 1
ATOM 847 N N . ARG A 1 104 ? 8.464 -2.845 3.142 1.00 89.94 104 ARG A N 1
ATOM 848 C CA . ARG A 1 104 ? 7.208 -3.444 2.705 1.00 89.94 104 ARG A CA 1
ATOM 849 C C . ARG A 1 104 ? 6.419 -3.977 3.888 1.00 89.94 104 ARG A C 1
ATOM 851 O O . ARG A 1 104 ? 6.953 -4.124 4.978 1.00 89.94 104 ARG A O 1
ATOM 858 N N . PHE A 1 105 ? 5.158 -4.275 3.627 1.00 93.81 105 PHE A N 1
ATOM 859 C CA . PHE A 1 105 ? 4.255 -4.858 4.601 1.00 93.81 105 PHE A CA 1
ATOM 860 C C . PHE A 1 105 ? 3.242 -5.766 3.904 1.00 93.81 105 PHE A C 1
ATOM 862 O O . PHE A 1 105 ? 2.569 -5.347 2.961 1.00 93.81 105 PHE A O 1
ATOM 869 N N . ILE A 1 106 ? 3.110 -6.994 4.381 1.00 95.31 106 ILE A N 1
ATOM 870 C CA . ILE A 1 106 ? 2.136 -7.990 3.964 1.00 95.31 106 ILE A CA 1
ATOM 871 C C . ILE A 1 106 ? 1.129 -8.147 5.092 1.00 95.31 106 ILE A C 1
ATOM 873 O O . ILE A 1 106 ? 1.467 -8.449 6.238 1.00 95.31 106 ILE A O 1
ATOM 877 N N . GLY A 1 107 ? -0.138 -7.952 4.753 1.00 96.19 107 GLY A N 1
ATOM 878 C CA . GLY A 1 107 ? -1.198 -8.030 5.736 1.00 96.19 107 GLY A CA 1
ATOM 879 C C . GLY A 1 107 ? -2.558 -8.335 5.147 1.00 96.19 107 GLY A C 1
ATOM 880 O O . GLY A 1 107 ? -2.792 -8.216 3.942 1.00 96.19 107 GLY A O 1
ATOM 881 N N . GLU A 1 108 ? -3.470 -8.717 6.029 1.00 97.69 108 GLU A N 1
ATOM 882 C CA . GLU A 1 108 ? -4.885 -8.834 5.721 1.00 97.69 108 GLU A CA 1
ATOM 883 C C . GLU A 1 108 ? -5.551 -7.458 5.825 1.00 97.69 108 GLU A C 1
ATOM 885 O O . GLU A 1 108 ? -5.467 -6.790 6.857 1.00 97.69 108 GLU A O 1
ATOM 890 N N . GLU A 1 109 ? -6.223 -7.031 4.755 1.00 97.50 109 GLU A N 1
ATOM 891 C CA . GLU A 1 109 ? -7.057 -5.832 4.756 1.00 97.50 109 GLU A CA 1
ATOM 892 C C . GLU A 1 109 ? -8.456 -6.143 5.302 1.00 97.50 109 GLU A C 1
ATOM 894 O O . GLU A 1 109 ? -9.171 -7.016 4.795 1.00 97.50 109 GLU A O 1
ATOM 899 N N . ILE A 1 110 ? -8.862 -5.349 6.292 1.00 97.56 110 ILE A N 1
ATOM 900 C CA . ILE A 1 110 ? -10.181 -5.334 6.915 1.00 97.56 110 ILE A CA 1
ATOM 901 C C . ILE A 1 110 ? -10.798 -3.961 6.645 1.00 97.56 110 ILE A C 1
ATOM 903 O O . ILE A 1 110 ? -10.333 -2.938 7.151 1.00 97.56 110 ILE A O 1
ATOM 907 N N . VAL A 1 111 ? -11.850 -3.929 5.830 1.00 97.00 111 VAL A N 1
ATOM 908 C CA . VAL A 1 111 ? -12.574 -2.695 5.500 1.00 97.00 111 VAL A CA 1
ATOM 909 C C . VAL A 1 111 ? -13.613 -2.413 6.583 1.00 97.00 111 VAL A C 1
ATOM 911 O O . VAL A 1 111 ? -14.568 -3.166 6.746 1.00 97.00 111 VAL A O 1
ATOM 914 N N . GLU A 1 112 ? -13.445 -1.305 7.301 1.00 97.12 112 GLU A N 1
ATOM 915 C CA . GLU A 1 112 ? -14.311 -0.906 8.422 1.00 97.12 112 GLU A CA 1
ATOM 916 C C . GLU A 1 112 ? -15.408 0.083 7.988 1.00 97.12 112 GLU A C 1
ATOM 918 O O . GLU A 1 112 ? -16.482 0.163 8.594 1.00 97.12 112 GLU A O 1
ATOM 923 N N . LYS A 1 113 ? -15.133 0.860 6.933 1.00 97.06 113 LYS A N 1
ATOM 924 C CA . LYS A 1 113 ? -16.051 1.812 6.295 1.00 97.06 113 LYS A CA 1
ATOM 925 C C . LYS A 1 113 ? -15.732 1.908 4.807 1.00 97.06 113 LYS A C 1
ATOM 927 O O . LYS A 1 113 ? -14.565 2.026 4.441 1.00 97.06 113 LYS A O 1
ATOM 932 N N . ASP A 1 114 ? -16.761 1.913 3.965 1.00 97.00 114 ASP A N 1
ATOM 933 C CA . ASP A 1 114 ? -16.621 2.162 2.530 1.00 97.00 114 ASP A CA 1
ATOM 934 C C . ASP A 1 114 ? -17.894 2.790 1.951 1.00 97.00 114 ASP A C 1
ATOM 936 O O . ASP A 1 114 ? -18.917 2.129 1.784 1.00 97.00 114 ASP A O 1
ATOM 940 N N . GLU A 1 115 ? -17.822 4.080 1.641 1.00 96.88 115 GLU A N 1
ATOM 941 C CA . GLU A 1 115 ? -18.864 4.843 0.945 1.00 96.88 115 GLU A CA 1
ATOM 942 C C . GLU A 1 115 ? -18.507 5.068 -0.536 1.00 96.88 115 GLU A C 1
ATOM 944 O O . GLU A 1 115 ? -19.231 5.742 -1.265 1.00 96.88 115 GLU A O 1
ATOM 949 N N . THR A 1 116 ? -17.389 4.496 -0.994 1.00 95.50 116 THR A N 1
ATOM 950 C CA . THR A 1 116 ? -16.807 4.737 -2.324 1.00 95.50 116 THR A CA 1
ATOM 951 C C . THR A 1 116 ? -17.258 3.720 -3.371 1.00 95.50 116 THR A C 1
ATOM 953 O O . THR A 1 116 ? -17.039 3.906 -4.565 1.00 95.50 116 THR A O 1
ATOM 956 N N . GLY A 1 117 ? -17.873 2.612 -2.942 1.00 92.38 117 GLY A N 1
ATOM 957 C CA . GLY A 1 117 ? -18.174 1.487 -3.831 1.00 92.38 117 GLY A CA 1
ATOM 958 C C . GLY A 1 117 ? -16.915 0.791 -4.367 1.00 92.38 117 GLY A C 1
ATOM 959 O O . GLY A 1 117 ? -16.977 0.115 -5.391 1.00 92.38 117 GLY A O 1
ATOM 960 N N . GLY A 1 118 ? -15.774 0.974 -3.693 1.00 87.44 118 GLY A N 1
ATOM 961 C CA . GLY A 1 118 ? -14.480 0.387 -4.033 1.00 87.44 118 GLY A CA 1
ATOM 962 C C . GLY A 1 118 ? -13.599 1.213 -4.977 1.00 87.44 118 GLY A C 1
ATOM 963 O O . GLY A 1 118 ? -12.410 0.892 -5.082 1.00 87.44 118 GLY A O 1
ATOM 964 N N . ASP A 1 119 ? -14.122 2.261 -5.626 1.00 92.06 119 ASP A N 1
ATOM 965 C CA . ASP A 1 119 ? -13.330 3.169 -6.465 1.00 92.06 119 ASP A CA 1
ATOM 966 C C . ASP A 1 119 ? -12.820 4.358 -5.650 1.00 92.06 119 ASP A C 1
ATOM 968 O O . ASP A 1 119 ? -13.572 5.235 -5.233 1.00 92.06 119 ASP A O 1
ATOM 972 N N . THR A 1 120 ? -11.511 4.385 -5.430 1.00 93.94 120 THR A N 1
ATOM 973 C CA . THR A 1 120 ? -10.832 5.423 -4.650 1.00 93.94 120 THR A CA 1
ATOM 974 C C . THR A 1 120 ? -10.048 6.391 -5.539 1.00 93.94 120 THR A C 1
ATOM 976 O O . THR A 1 120 ? -9.210 7.146 -5.046 1.00 93.94 120 THR A O 1
ATOM 979 N N . THR A 1 121 ? -10.265 6.361 -6.857 1.00 93.06 121 THR A N 1
ATOM 980 C CA . THR A 1 121 ? -9.556 7.221 -7.811 1.00 93.06 121 THR A CA 1
ATOM 981 C C . THR A 1 121 ? -9.877 8.694 -7.557 1.00 93.06 121 THR A C 1
ATOM 983 O O . THR A 1 121 ? -11.038 9.088 -7.493 1.00 93.06 121 THR A O 1
ATOM 986 N N . GLY A 1 122 ? -8.843 9.531 -7.434 1.00 93.88 122 GLY A N 1
ATOM 987 C CA . GLY A 1 122 ? -8.997 10.972 -7.195 1.00 93.88 122 GLY A CA 1
ATOM 988 C C . GLY A 1 122 ? -9.298 11.361 -5.744 1.00 93.88 122 GLY A C 1
ATOM 989 O O . GLY A 1 122 ? -9.388 12.553 -5.455 1.00 93.88 122 GLY A O 1
ATOM 990 N N . LEU A 1 123 ? -9.423 10.394 -4.830 1.00 95.38 123 LEU A N 1
ATOM 991 C CA . LEU A 1 123 ? -9.471 10.667 -3.396 1.00 95.38 123 LEU A CA 1
ATOM 992 C C . LEU A 1 123 ? -8.061 10.876 -2.837 1.00 95.38 123 LEU A C 1
ATOM 994 O O . LEU A 1 123 ? -7.083 10.315 -3.334 1.00 95.38 123 LEU A O 1
ATOM 998 N N . TYR A 1 124 ? -7.974 11.659 -1.765 1.00 94.81 124 TYR A N 1
ATOM 999 C CA . TYR A 1 124 ? -6.782 11.693 -0.929 1.00 94.81 124 TYR A CA 1
ATOM 1000 C C . TYR A 1 124 ? -6.790 10.480 -0.005 1.00 94.81 124 TYR A C 1
ATOM 1002 O O . TYR A 1 124 ? -7.842 10.117 0.514 1.00 94.81 124 TYR A O 1
ATOM 1010 N N . LYS A 1 125 ? -5.616 9.882 0.194 1.00 95.19 125 LYS A N 1
ATOM 1011 C CA . LYS A 1 125 ? -5.405 8.790 1.140 1.00 95.19 125 LYS A CA 1
ATOM 1012 C C . LYS A 1 125 ? -4.399 9.229 2.191 1.00 95.19 125 LYS A C 1
ATOM 1014 O O . LYS A 1 125 ? -3.325 9.723 1.845 1.00 95.19 125 LYS A O 1
ATOM 1019 N N . HIS A 1 126 ? -4.722 9.005 3.453 1.00 93.81 126 HIS A N 1
ATOM 1020 C CA . HIS A 1 126 ? -3.778 9.043 4.554 1.00 93.81 126 HIS A CA 1
ATOM 1021 C C . HIS A 1 126 ? -3.492 7.609 5.011 1.00 93.81 126 HIS A C 1
ATOM 1023 O O . HIS A 1 126 ? -4.400 6.896 5.436 1.00 93.81 126 HIS A O 1
ATOM 1029 N N . SER A 1 127 ? -2.227 7.193 4.925 1.00 94.56 127 SER A N 1
ATOM 1030 C CA . SER A 1 127 ? -1.754 5.911 5.454 1.00 94.56 127 SER A CA 1
ATOM 1031 C C . SER A 1 127 ? -0.923 6.158 6.711 1.00 94.56 127 SER A C 1
ATOM 1033 O O . SER A 1 127 ? 0.114 6.818 6.643 1.00 94.56 127 SER A O 1
ATOM 1035 N N . ALA A 1 128 ? -1.365 5.624 7.847 1.00 95.19 128 ALA A N 1
ATOM 1036 C CA . ALA A 1 128 ? -0.637 5.663 9.108 1.00 95.19 128 ALA A CA 1
ATOM 1037 C C . ALA A 1 128 ? -0.093 4.270 9.438 1.00 95.19 128 ALA A C 1
ATOM 1039 O O . ALA A 1 128 ? -0.861 3.330 9.642 1.00 95.19 128 ALA A O 1
ATOM 1040 N N . PHE A 1 129 ? 1.231 4.155 9.508 1.00 94.88 129 PHE A N 1
ATOM 1041 C CA . PHE A 1 129 ? 1.941 2.936 9.884 1.00 94.88 129 PHE A CA 1
ATOM 1042 C C . PHE A 1 129 ? 2.097 2.922 11.403 1.00 94.88 129 PHE A C 1
ATOM 1044 O O . PHE A 1 129 ? 2.732 3.803 11.984 1.00 94.88 129 PHE A O 1
ATOM 1051 N N . LEU A 1 130 ? 1.426 1.981 12.054 1.00 96.62 130 LEU A N 1
ATOM 1052 C CA . LEU A 1 130 ? 1.236 1.975 13.495 1.00 96.62 130 LEU A CA 1
ATOM 1053 C C . LEU A 1 130 ? 2.268 1.075 14.165 1.00 96.62 130 LEU A C 1
ATOM 1055 O O . LEU A 1 130 ? 2.525 -0.038 13.715 1.00 96.62 130 LEU A O 1
ATOM 1059 N N . VAL A 1 131 ? 2.804 1.549 15.284 1.00 95.94 131 VAL A N 1
ATOM 1060 C CA . VAL A 1 131 ? 3.613 0.757 16.212 1.00 95.94 131 VAL A CA 1
ATOM 1061 C C . VAL A 1 131 ? 2.922 0.811 17.568 1.00 95.94 131 VAL A C 1
ATOM 1063 O O . VAL A 1 131 ? 2.529 1.887 18.036 1.00 95.94 131 VAL A O 1
ATOM 1066 N N . ARG A 1 132 ? 2.721 -0.351 18.188 1.00 96.12 132 ARG A N 1
ATOM 1067 C CA . ARG A 1 132 ? 2.076 -0.467 19.495 1.00 96.12 132 ARG A CA 1
ATOM 1068 C C . ARG A 1 132 ? 2.954 0.152 20.578 1.00 96.12 132 ARG A C 1
ATOM 1070 O O . ARG A 1 132 ? 4.174 0.229 20.473 1.00 96.12 132 ARG A O 1
ATOM 1077 N N . LYS A 1 133 ? 2.321 0.593 21.663 1.00 96.19 133 LYS A N 1
ATOM 1078 C CA . LYS A 1 133 ? 3.033 1.172 22.805 1.00 96.19 133 LYS A CA 1
ATOM 1079 C C . LYS A 1 133 ? 3.905 0.119 23.500 1.00 96.19 133 LYS A C 1
ATOM 1081 O O . LYS A 1 133 ? 3.467 -1.015 23.681 1.00 96.19 133 LYS A O 1
ATOM 1086 N N . ASP A 1 134 ? 5.072 0.530 23.998 1.00 95.62 134 ASP A N 1
ATOM 1087 C CA . ASP A 1 134 ? 5.931 -0.309 24.843 1.00 95.62 134 ASP A CA 1
ATOM 1088 C C . ASP A 1 134 ? 5.141 -1.001 25.967 1.00 95.62 134 ASP A C 1
ATOM 1090 O O . ASP A 1 134 ? 4.425 -0.361 26.746 1.00 95.62 134 ASP A O 1
ATOM 1094 N N . GLY A 1 135 ? 5.292 -2.325 26.055 1.00 96.00 135 GLY A N 1
ATOM 1095 C CA . GLY A 1 135 ? 4.624 -3.174 27.045 1.00 96.00 135 GLY A CA 1
ATOM 1096 C C . GLY A 1 135 ? 3.194 -3.604 26.691 1.00 96.00 135 GLY A C 1
ATOM 1097 O O . GLY A 1 135 ? 2.601 -4.355 27.461 1.00 96.00 135 GLY A O 1
ATOM 1098 N N . MET A 1 136 ? 2.643 -3.166 25.556 1.00 97.06 136 MET A N 1
ATOM 1099 C CA . MET A 1 136 ? 1.363 -3.646 25.023 1.00 97.06 136 MET A CA 1
ATOM 1100 C C . MET A 1 136 ? 1.580 -4.921 24.194 1.00 97.06 136 MET A C 1
ATOM 1102 O O . MET A 1 136 ? 2.516 -4.994 23.391 1.00 97.06 136 MET A O 1
ATOM 1106 N N . SER A 1 137 ? 0.726 -5.932 24.383 1.00 97.06 137 SER A N 1
ATOM 1107 C CA . SER A 1 137 ? 0.721 -7.105 23.503 1.00 97.06 137 SER A CA 1
ATOM 1108 C C . SER A 1 137 ? 0.125 -6.746 22.136 1.00 97.06 137 SER A C 1
ATOM 1110 O O . SER A 1 137 ? -0.616 -5.770 22.014 1.00 97.06 137 SER A O 1
ATOM 1112 N N . HIS A 1 138 ? 0.457 -7.511 21.094 1.00 96.50 138 HIS A N 1
ATOM 1113 C CA . HIS A 1 138 ? -0.121 -7.279 19.769 1.00 96.50 138 HIS A CA 1
ATOM 1114 C C . HIS A 1 138 ? -1.644 -7.507 19.773 1.00 96.50 138 HIS A C 1
ATOM 1116 O O . HIS A 1 138 ? -2.386 -6.693 19.232 1.00 96.50 138 HIS A O 1
ATOM 1122 N N . ASP A 1 139 ? -2.123 -8.533 20.482 1.00 97.00 139 ASP A N 1
ATOM 1123 C CA . ASP A 1 139 ? -3.558 -8.809 20.627 1.00 97.00 139 ASP A CA 1
ATOM 1124 C C . ASP A 1 139 ? -4.302 -7.660 21.325 1.00 97.00 139 ASP A C 1
ATOM 1126 O O . ASP A 1 139 ? -5.343 -7.218 20.837 1.00 97.00 139 ASP A O 1
ATOM 1130 N N . ASP A 1 140 ? -3.749 -7.116 22.418 1.00 98.12 140 ASP A N 1
ATOM 1131 C CA . ASP A 1 140 ? -4.343 -5.960 23.108 1.00 98.12 140 ASP A CA 1
ATOM 1132 C C . ASP A 1 140 ? -4.363 -4.717 22.206 1.00 98.12 140 ASP A C 1
ATOM 1134 O O . ASP A 1 140 ? -5.305 -3.923 22.246 1.00 98.12 140 ASP A O 1
ATOM 1138 N N . PHE A 1 141 ? -3.321 -4.534 21.388 1.00 98.38 141 PHE A N 1
ATOM 1139 C CA . PHE A 1 141 ? -3.267 -3.455 20.407 1.00 98.38 141 PHE A CA 1
ATOM 1140 C C . PHE A 1 141 ? -4.374 -3.606 19.356 1.00 98.38 141 PHE A C 1
ATOM 1142 O O . PHE A 1 141 ? -5.104 -2.643 19.105 1.00 98.38 141 PHE A O 1
ATOM 1149 N N . LEU A 1 142 ? -4.531 -4.797 18.769 1.00 98.19 142 LEU A N 1
ATOM 1150 C CA . LEU A 1 142 ? -5.553 -5.058 17.755 1.00 98.19 142 LEU A CA 1
ATOM 1151 C C . LEU A 1 142 ? -6.969 -4.907 18.317 1.00 98.19 142 LEU A C 1
ATOM 1153 O O . LEU A 1 142 ? -7.814 -4.301 17.653 1.00 98.19 142 LEU A O 1
ATOM 1157 N N . ASP A 1 143 ? -7.217 -5.403 19.533 1.00 98.38 143 ASP A N 1
ATOM 1158 C CA . ASP A 1 143 ? -8.494 -5.236 20.230 1.00 98.38 143 ASP A CA 1
ATOM 1159 C C . ASP A 1 143 ? -8.805 -3.754 20.459 1.00 98.38 143 ASP A C 1
ATOM 1161 O O . ASP A 1 143 ? -9.860 -3.262 20.051 1.00 98.38 143 ASP A O 1
ATOM 1165 N N . HIS A 1 144 ? -7.857 -3.004 21.028 1.00 98.38 144 HIS A N 1
ATOM 1166 C CA . HIS A 1 144 ? -8.036 -1.576 21.260 1.00 98.38 144 HIS A CA 1
ATOM 1167 C C . HIS A 1 144 ? -8.277 -0.812 19.951 1.00 98.38 144 HIS A C 1
ATOM 1169 O O . HIS A 1 144 ? -9.172 0.038 19.872 1.00 98.38 144 HIS A O 1
ATOM 1175 N N . TRP A 1 145 ? -7.507 -1.116 18.905 1.00 98.31 145 TRP A N 1
ATOM 1176 C CA . TRP A 1 145 ? -7.641 -0.461 17.611 1.00 98.31 145 TRP A CA 1
ATOM 1177 C C . TRP A 1 145 ? -9.022 -0.722 17.000 1.00 98.31 145 TRP A C 1
ATOM 1179 O O . TRP A 1 145 ? -9.719 0.234 16.656 1.00 98.31 145 TRP A O 1
ATOM 1189 N N . ALA A 1 146 ? -9.456 -1.984 16.939 1.00 98.19 146 ALA A N 1
ATOM 1190 C CA . ALA A 1 146 ? -10.739 -2.378 16.359 1.00 98.19 146 ALA A CA 1
ATOM 1191 C C . ALA A 1 146 ? -11.944 -1.882 17.173 1.00 98.19 146 ALA A C 1
ATOM 1193 O O . ALA A 1 146 ? -12.912 -1.373 16.611 1.00 98.19 146 ALA A O 1
ATOM 1194 N N . ASN A 1 147 ? -11.894 -2.013 18.499 1.00 98.12 147 ASN A N 1
ATOM 1195 C CA . ASN A 1 147 ? -13.068 -1.829 19.352 1.00 98.12 147 ASN A CA 1
ATOM 1196 C C . ASN A 1 147 ? -13.148 -0.442 20.000 1.00 98.12 147 ASN A C 1
ATOM 1198 O O . ASN A 1 147 ? -14.219 -0.046 20.456 1.00 98.12 147 ASN A O 1
ATOM 1202 N N . THR A 1 148 ? -12.049 0.320 20.024 1.00 97.88 148 THR A N 1
ATOM 1203 C CA . THR A 1 148 ? -12.030 1.690 20.568 1.00 97.88 148 THR A CA 1
ATOM 1204 C C . THR A 1 148 ? -11.739 2.736 19.499 1.00 97.88 148 THR A C 1
ATOM 1206 O O . THR A 1 148 ? -12.477 3.713 19.388 1.00 97.88 148 THR A O 1
ATOM 1209 N N . HIS A 1 149 ? -10.684 2.558 18.700 1.00 97.00 149 HIS A N 1
ATOM 1210 C CA . HIS A 1 149 ? -10.235 3.603 17.775 1.00 97.00 149 HIS A CA 1
ATOM 1211 C C . HIS A 1 149 ? -11.036 3.642 16.464 1.00 97.00 149 HIS A C 1
ATOM 1213 O O . HIS A 1 149 ? -11.437 4.724 16.037 1.00 97.00 149 HIS A O 1
ATOM 1219 N N . VAL A 1 150 ? -11.324 2.494 15.840 1.00 97.88 150 VAL A N 1
ATOM 1220 C CA . VAL A 1 150 ? -12.119 2.430 14.597 1.00 97.88 150 VAL A CA 1
ATOM 1221 C C . VAL A 1 150 ? -13.481 3.130 14.731 1.00 97.88 150 VAL A C 1
ATOM 1223 O O . VAL A 1 150 ? -13.799 3.930 13.848 1.00 97.88 150 VAL A O 1
ATOM 1226 N N . PRO A 1 151 ? -14.278 2.932 15.805 1.00 97.69 151 PRO A N 1
ATOM 1227 C CA . PRO A 1 151 ? -15.526 3.674 15.993 1.00 97.69 151 PRO A CA 1
ATOM 1228 C C . PRO A 1 151 ? -15.353 5.194 15.945 1.00 97.69 151 PRO A C 1
ATOM 1230 O O . PRO A 1 151 ? -16.189 5.880 15.371 1.00 97.69 151 PRO A O 1
ATOM 1233 N N . LEU A 1 152 ? -14.256 5.724 16.497 1.00 96.94 152 LEU A N 1
ATOM 1234 C CA . LEU A 1 152 ? -13.958 7.157 16.451 1.00 96.94 152 LEU A CA 1
ATOM 1235 C C . LEU A 1 152 ? -13.578 7.601 15.035 1.00 96.94 152 LEU A C 1
ATOM 1237 O O . LEU A 1 152 ? -14.051 8.633 14.566 1.00 96.94 152 LEU A O 1
ATOM 1241 N N . ALA A 1 153 ? -12.749 6.815 14.343 1.00 95.88 153 ALA A N 1
ATOM 1242 C CA . ALA A 1 153 ? -12.278 7.143 13.001 1.00 95.88 153 ALA A CA 1
ATOM 1243 C C . ALA A 1 153 ? -13.412 7.170 11.960 1.00 95.88 153 ALA A C 1
ATOM 1245 O O . ALA A 1 153 ? -13.412 8.012 11.063 1.00 95.88 153 ALA A O 1
ATOM 1246 N N . ARG A 1 154 ? -14.417 6.295 12.103 1.00 94.88 154 ARG A N 1
ATOM 1247 C CA . ARG A 1 154 ? -15.583 6.223 11.200 1.00 94.88 154 ARG A CA 1
ATOM 1248 C C . ARG A 1 154 ? -16.445 7.487 11.206 1.00 94.88 154 ARG A C 1
ATOM 1250 O O . ARG A 1 154 ? -17.083 7.779 10.189 1.00 94.88 154 ARG A O 1
ATOM 1257 N N . GLU A 1 155 ? -16.432 8.216 12.319 1.00 95.94 155 GLU A N 1
ATOM 1258 C CA . GLU A 1 155 ? -17.207 9.441 12.543 1.00 95.94 155 GLU A CA 1
ATOM 1259 C C . GLU A 1 155 ? -16.457 10.716 12.123 1.00 95.94 155 GLU A C 1
ATOM 1261 O O . GLU A 1 155 ? -17.017 11.811 12.199 1.00 95.94 155 GLU A O 1
ATOM 1266 N N . ILE A 1 156 ? -15.200 10.612 11.670 1.00 96.38 156 ILE A N 1
ATOM 1267 C CA . ILE A 1 156 ? -14.436 11.775 11.206 1.00 96.38 156 ILE A CA 1
ATOM 1268 C C . ILE A 1 156 ? -15.118 12.361 9.954 1.00 96.38 156 ILE A C 1
ATOM 1270 O O . ILE A 1 156 ? -15.246 11.666 8.939 1.00 96.38 156 ILE A O 1
ATOM 1274 N N . PRO A 1 157 ? -15.526 13.646 9.971 1.00 96.62 157 PRO A N 1
ATOM 1275 C CA . PRO A 1 157 ? -16.125 14.280 8.804 1.00 96.62 157 PRO A CA 1
ATOM 1276 C C . PRO A 1 157 ? -15.172 14.273 7.604 1.00 96.62 157 PRO A C 1
ATOM 1278 O O . PRO A 1 157 ? -14.025 14.700 7.712 1.00 96.62 157 PRO A O 1
ATOM 1281 N N . GLY A 1 158 ? -15.663 13.819 6.451 1.00 94.81 158 GLY A N 1
ATOM 1282 C CA . GLY A 1 158 ? -14.891 13.741 5.206 1.00 94.81 158 GLY A CA 1
ATOM 1283 C C . GLY A 1 158 ? -14.173 12.408 4.975 1.00 94.81 158 GLY A C 1
ATOM 1284 O O . GLY A 1 158 ? -13.770 12.149 3.845 1.00 94.81 158 GLY A O 1
ATOM 1285 N N . VAL A 1 159 ? -14.074 11.536 5.985 1.00 96.69 159 VAL A N 1
ATOM 1286 C CA . VAL A 1 159 ? -13.576 10.166 5.795 1.00 96.69 159 VAL A CA 1
ATOM 1287 C C . VAL A 1 159 ? -14.662 9.333 5.125 1.00 96.69 159 VAL A C 1
ATOM 1289 O O . VAL A 1 159 ? -15.703 9.067 5.726 1.00 96.69 159 VAL A O 1
ATOM 1292 N N . VAL A 1 160 ? -14.415 8.912 3.886 1.00 97.00 160 VAL A N 1
ATOM 1293 C CA . VAL A 1 160 ? -15.354 8.114 3.071 1.00 97.00 160 VAL A CA 1
ATOM 1294 C C . VAL A 1 160 ? -14.969 6.635 2.994 1.00 97.00 160 VAL A C 1
ATOM 1296 O O . VAL A 1 160 ? -15.788 5.797 2.623 1.00 97.00 160 VAL A O 1
ATOM 1299 N N . ARG A 1 161 ? -13.742 6.283 3.385 1.00 97.25 161 ARG A N 1
ATOM 1300 C CA . ARG A 1 161 ? -13.264 4.904 3.505 1.00 97.25 161 ARG A CA 1
ATOM 1301 C C . ARG A 1 161 ? -12.367 4.801 4.733 1.00 97.25 161 ARG A C 1
ATOM 1303 O O . ARG A 1 161 ? -11.651 5.739 5.035 1.00 97.25 161 ARG A O 1
ATOM 1310 N N . TYR A 1 162 ? -12.422 3.682 5.442 1.00 97.62 162 TYR A N 1
ATOM 1311 C CA . TYR A 1 162 ? -11.445 3.351 6.475 1.00 97.62 162 TYR A CA 1
ATOM 1312 C C . TYR A 1 162 ? -11.143 1.861 6.397 1.00 97.62 162 TYR A C 1
ATOM 1314 O O . TYR A 1 162 ? -12.065 1.040 6.442 1.00 97.62 162 TYR A O 1
ATOM 1322 N N . ALA A 1 163 ? -9.867 1.513 6.300 1.00 97.62 163 ALA A N 1
ATOM 1323 C CA . ALA A 1 163 ? -9.397 0.140 6.335 1.00 97.62 163 ALA A CA 1
ATOM 1324 C C . ALA A 1 163 ? -8.256 -0.015 7.342 1.00 97.62 163 ALA A C 1
ATOM 1326 O O . ALA A 1 163 ? -7.439 0.887 7.537 1.00 97.62 163 ALA A O 1
ATOM 1327 N N . ARG A 1 164 ? -8.211 -1.184 7.975 1.00 98.00 164 ARG A N 1
ATOM 1328 C CA . ARG A 1 164 ? -7.058 -1.651 8.740 1.00 98.00 164 ARG A CA 1
ATOM 1329 C C . ARG A 1 164 ? -6.335 -2.711 7.937 1.00 98.00 164 ARG A C 1
ATOM 1331 O O . ARG A 1 164 ? -6.978 -3.531 7.288 1.00 98.00 164 ARG A O 1
ATOM 1338 N N . VAL A 1 165 ? -5.017 -2.723 8.030 1.00 97.94 165 VAL A N 1
ATOM 1339 C CA . VAL A 1 165 ? -4.182 -3.797 7.499 1.00 97.94 165 VAL A CA 1
ATOM 1340 C C . VAL A 1 165 ? -3.431 -4.410 8.667 1.00 97.94 165 VAL A C 1
ATOM 1342 O O . VAL A 1 165 ? -2.671 -3.710 9.338 1.00 97.94 165 VAL A O 1
ATOM 1345 N N . VAL A 1 166 ? -3.690 -5.685 8.940 1.00 97.62 166 VAL A N 1
ATOM 1346 C CA . VAL A 1 166 ? -3.095 -6.433 10.057 1.00 97.62 166 VAL A CA 1
ATOM 1347 C C . VAL A 1 166 ? -1.992 -7.330 9.500 1.00 97.62 166 VAL A C 1
ATOM 1349 O O . VAL A 1 166 ? -2.252 -8.014 8.507 1.00 97.62 166 VAL A O 1
ATOM 1352 N N . PRO A 1 167 ? -0.774 -7.329 10.073 1.00 95.94 167 PRO A N 1
ATOM 1353 C CA . PRO A 1 167 ? 0.330 -8.107 9.523 1.00 95.94 167 PRO A CA 1
ATOM 1354 C C . PRO A 1 167 ? 0.022 -9.602 9.588 1.00 95.94 167 PRO A C 1
ATOM 1356 O O . PRO A 1 167 ? -0.522 -10.091 10.577 1.00 95.94 167 PRO A O 1
ATOM 1359 N N . THR A 1 168 ? 0.394 -10.343 8.545 1.00 94.62 168 THR A N 1
ATOM 1360 C CA . THR A 1 168 ? 0.255 -11.811 8.556 1.00 94.62 168 THR A CA 1
ATOM 1361 C C . THR A 1 168 ? 1.308 -12.498 9.420 1.00 94.62 168 THR A C 1
ATOM 1363 O O . THR A 1 168 ? 1.121 -13.646 9.810 1.00 94.62 168 THR A O 1
ATOM 1366 N N . ASP A 1 169 ? 2.402 -11.795 9.715 1.00 92.25 169 ASP A N 1
ATOM 1367 C CA . ASP A 1 169 ? 3.475 -12.230 10.606 1.00 92.25 169 ASP A CA 1
ATOM 1368 C C . ASP A 1 169 ? 3.892 -11.065 11.528 1.00 92.25 169 ASP A C 1
ATOM 1370 O O . ASP A 1 169 ? 4.820 -10.314 11.213 1.00 92.25 169 ASP A O 1
ATOM 1374 N N . PRO A 1 170 ? 3.169 -10.847 12.645 1.00 91.12 170 PRO A N 1
ATOM 1375 C CA . PRO A 1 170 ? 3.421 -9.724 13.548 1.00 91.12 170 PRO A CA 1
ATOM 1376 C C . PRO A 1 170 ? 4.816 -9.717 14.186 1.00 91.12 170 PRO A C 1
ATOM 1378 O O . PRO A 1 170 ? 5.295 -8.653 14.572 1.00 91.12 170 PRO A O 1
ATOM 1381 N N . ASP A 1 171 ? 5.463 -10.880 14.313 1.00 87.56 171 ASP A N 1
ATOM 1382 C CA . ASP A 1 171 ? 6.771 -11.003 14.966 1.00 87.56 171 ASP A CA 1
ATOM 1383 C C . ASP A 1 171 ? 7.923 -10.548 14.055 1.00 87.56 171 ASP A C 1
ATOM 1385 O O . ASP A 1 171 ? 8.974 -10.131 14.550 1.00 87.56 171 ASP A O 1
ATOM 1389 N N . HIS A 1 172 ? 7.719 -10.589 12.734 1.00 86.44 172 HIS A N 1
ATOM 1390 C CA . HIS A 1 172 ? 8.701 -10.163 11.731 1.00 86.44 172 HIS A CA 1
ATOM 1391 C C . HIS A 1 172 ? 8.308 -8.881 10.984 1.00 86.44 172 HIS A C 1
ATOM 1393 O O . HIS A 1 172 ? 9.109 -8.359 10.207 1.00 86.44 172 HIS A O 1
ATOM 1399 N N . SER A 1 173 ? 7.107 -8.356 11.225 1.00 88.62 173 SER A N 1
ATOM 1400 C CA . SER A 1 173 ? 6.631 -7.107 10.630 1.00 88.62 173 SER A CA 1
ATOM 1401 C C . SER A 1 173 ? 7.272 -5.875 11.281 1.00 88.62 173 SER A C 1
ATOM 1403 O O . SER A 1 173 ? 7.394 -5.784 12.502 1.00 88.62 173 SER A O 1
ATOM 1405 N N . GLU A 1 174 ? 7.623 -4.875 10.465 1.00 85.94 174 GLU A N 1
ATOM 1406 C CA . GLU A 1 174 ? 8.129 -3.574 10.939 1.00 85.94 174 GLU A CA 1
ATOM 1407 C C . GLU A 1 174 ? 7.052 -2.751 11.669 1.00 85.94 174 GLU A C 1
ATOM 1409 O O . GLU A 1 174 ? 7.366 -1.888 12.490 1.00 85.94 174 GLU A O 1
ATOM 1414 N N . PHE A 1 175 ? 5.780 -3.024 11.369 1.00 93.38 175 PHE A N 1
ATOM 1415 C CA . PHE A 1 175 ? 4.628 -2.303 11.899 1.00 93.38 175 PHE A CA 1
ATOM 1416 C C . PHE A 1 175 ? 3.604 -3.267 12.497 1.00 93.38 175 PHE A C 1
ATOM 1418 O O . PHE A 1 175 ? 3.403 -4.378 12.008 1.00 93.38 175 PHE A O 1
ATOM 1425 N N . ASP A 1 176 ? 2.884 -2.810 13.514 1.00 96.50 176 ASP A N 1
ATOM 1426 C CA . ASP A 1 176 ? 1.758 -3.532 14.108 1.00 96.50 176 ASP A CA 1
ATOM 1427 C C . ASP A 1 176 ? 0.484 -3.458 13.259 1.00 96.50 176 ASP A C 1
ATOM 1429 O O . ASP A 1 176 ? -0.466 -4.213 13.460 1.00 96.5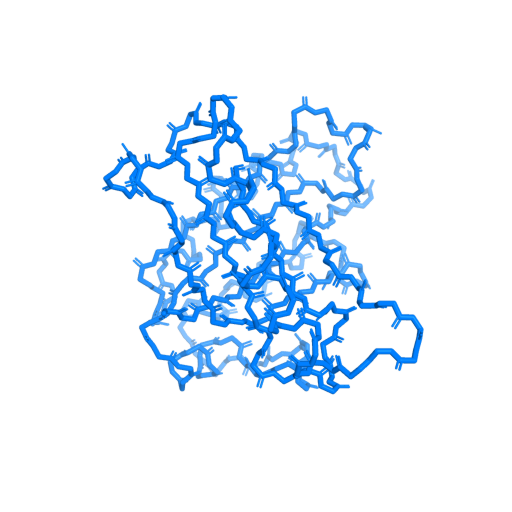0 176 ASP A O 1
ATOM 1433 N N . GLY A 1 177 ? 0.445 -2.539 12.301 1.00 97.25 177 GLY A N 1
ATOM 1434 C CA . GLY A 1 177 ? -0.622 -2.448 11.321 1.00 97.25 177 GLY A CA 1
ATOM 1435 C C . GLY A 1 177 ? -0.589 -1.141 10.552 1.00 97.25 177 GLY A C 1
ATOM 1436 O O . GLY A 1 177 ? 0.179 -0.232 10.864 1.00 97.25 177 GLY A O 1
ATOM 1437 N N . ILE A 1 178 ? -1.446 -1.038 9.542 1.00 97.75 178 ILE A N 1
ATOM 1438 C CA . ILE A 1 178 ? -1.600 0.176 8.738 1.00 97.75 178 ILE A CA 1
ATOM 1439 C C . ILE A 1 178 ? -3.058 0.628 8.812 1.00 97.75 178 ILE A C 1
ATOM 1441 O O . ILE A 1 178 ? -3.962 -0.138 8.480 1.00 97.75 178 ILE A O 1
ATOM 1445 N N . ALA A 1 179 ? -3.297 1.863 9.251 1.00 97.94 179 ALA A N 1
ATOM 1446 C CA . ALA A 1 179 ? -4.595 2.516 9.112 1.00 97.94 179 ALA A CA 1
ATOM 1447 C C . ALA A 1 179 ? -4.627 3.305 7.806 1.00 97.94 179 ALA A C 1
ATOM 1449 O O . ALA A 1 179 ? -3.713 4.078 7.527 1.00 97.94 179 ALA A O 1
ATOM 1450 N N . GLU A 1 180 ? -5.688 3.139 7.026 1.00 96.69 180 GLU A N 1
ATOM 1451 C CA . GLU A 1 180 ? -5.848 3.803 5.737 1.00 96.69 180 GLU A CA 1
ATOM 1452 C C . GLU A 1 180 ? -7.212 4.471 5.645 1.00 96.69 180 GLU A C 1
ATOM 1454 O O . GLU A 1 180 ? -8.233 3.803 5.829 1.00 96.69 180 GLU A O 1
ATOM 1459 N N . LEU A 1 181 ? -7.226 5.774 5.358 1.00 93.12 181 LEU A N 1
ATOM 1460 C CA . LEU A 1 181 ? -8.432 6.608 5.319 1.00 93.12 181 LEU A CA 1
ATOM 1461 C C . LEU A 1 181 ? -8.402 7.662 4.212 1.00 93.12 181 LEU A C 1
ATOM 1463 O O . LEU A 1 181 ? -7.281 8.063 3.822 1.00 93.12 181 LEU A O 1
#

pLDDT: mean 94.27, std 5.08, range [71.44, 98.69]